Protein AF-A0A7V4SY41-F1 (afdb_monomer)

Structure (mmCIF, N/CA/C/O backbone):
data_AF-A0A7V4SY41-F1
#
_entry.id   AF-A0A7V4SY41-F1
#
loop_
_atom_site.group_PDB
_atom_site.id
_atom_site.type_symbol
_atom_site.label_atom_id
_atom_site.label_alt_id
_atom_site.label_comp_id
_atom_site.label_asym_id
_atom_site.label_entity_id
_atom_site.label_seq_id
_atom_site.pdbx_PDB_ins_code
_atom_site.Cartn_x
_atom_site.Cartn_y
_atom_site.Cartn_z
_atom_site.occupancy
_atom_site.B_iso_or_equiv
_atom_site.auth_seq_id
_atom_site.auth_comp_id
_atom_site.auth_asym_id
_atom_site.auth_atom_id
_atom_site.pdbx_PDB_model_num
ATOM 1 N N . MET A 1 1 ? 18.665 -9.873 -9.999 1.00 61.69 1 MET A N 1
ATOM 2 C CA . MET A 1 1 ? 19.141 -8.724 -9.186 1.00 61.69 1 MET A CA 1
ATOM 3 C C . MET A 1 1 ? 18.484 -7.399 -9.576 1.00 61.69 1 MET A C 1
ATOM 5 O O . MET A 1 1 ? 18.023 -6.702 -8.684 1.00 61.69 1 MET A O 1
ATOM 9 N N . GLN A 1 2 ? 18.363 -7.064 -10.868 1.00 73.00 2 GLN A N 1
ATOM 10 C CA . GLN A 1 2 ? 17.771 -5.789 -11.320 1.00 73.00 2 GLN A CA 1
ATOM 11 C C . GLN A 1 2 ? 16.337 -5.537 -10.806 1.00 73.00 2 GLN A C 1
ATOM 13 O O . GLN A 1 2 ? 16.060 -4.448 -10.314 1.00 73.00 2 GLN A O 1
ATOM 18 N N . ALA A 1 3 ? 15.455 -6.546 -10.814 1.00 72.88 3 ALA A N 1
ATOM 19 C CA . ALA A 1 3 ? 14.085 -6.416 -10.293 1.00 72.88 3 ALA A CA 1
ATOM 20 C C . ALA A 1 3 ? 14.030 -6.037 -8.799 1.00 72.88 3 ALA A C 1
ATOM 22 O O . ALA A 1 3 ? 13.229 -5.195 -8.404 1.00 72.88 3 ALA A O 1
ATOM 23 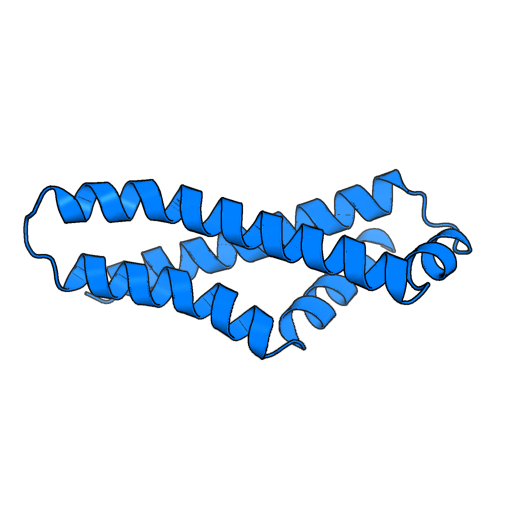N N . LEU A 1 4 ? 14.918 -6.597 -7.969 1.00 79.25 4 LEU A N 1
ATOM 24 C CA . LEU A 1 4 ? 15.022 -6.263 -6.542 1.00 79.25 4 LEU A CA 1
ATOM 25 C C . LEU A 1 4 ? 15.465 -4.812 -6.333 1.00 79.25 4 LEU A C 1
ATOM 27 O O . LEU A 1 4 ? 14.867 -4.092 -5.539 1.00 79.25 4 LEU A O 1
ATOM 31 N N . VAL A 1 5 ? 16.473 -4.366 -7.088 1.00 84.12 5 VAL A N 1
ATOM 32 C CA . VAL A 1 5 ? 16.964 -2.981 -7.037 1.00 84.12 5 VAL A CA 1
ATOM 33 C C . VAL A 1 5 ? 15.871 -1.999 -7.464 1.00 84.12 5 VAL A C 1
ATOM 35 O O . VAL A 1 5 ? 15.665 -0.993 -6.791 1.00 84.12 5 VAL A O 1
ATOM 38 N N . LEU A 1 6 ? 15.119 -2.318 -8.521 1.00 82.88 6 LEU A N 1
ATOM 39 C CA . LEU A 1 6 ? 13.970 -1.523 -8.968 1.00 82.88 6 LEU A CA 1
ATOM 40 C C . LEU A 1 6 ? 12.862 -1.472 -7.916 1.00 82.88 6 LEU A C 1
ATOM 42 O O . LEU A 1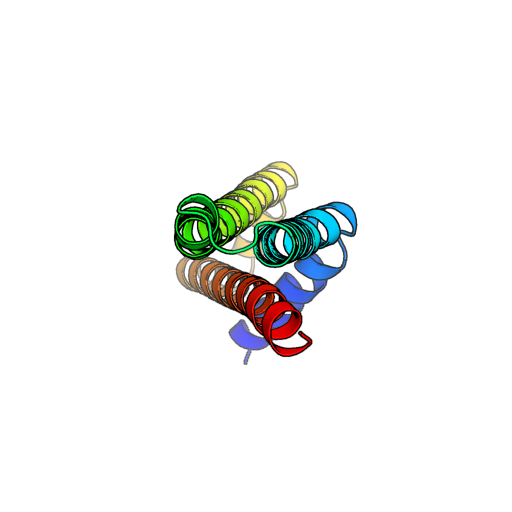 6 ? 12.314 -0.406 -7.660 1.00 82.88 6 LEU A O 1
ATOM 46 N N . THR A 1 7 ? 12.573 -2.599 -7.264 1.00 81.62 7 THR A N 1
ATOM 47 C CA . THR A 1 7 ? 11.571 -2.672 -6.189 1.00 81.62 7 THR A CA 1
ATOM 48 C C . THR A 1 7 ? 11.972 -1.799 -5.004 1.00 81.62 7 THR A C 1
ATOM 50 O O . THR A 1 7 ? 11.164 -1.015 -4.511 1.00 81.62 7 THR A O 1
ATOM 53 N N . LEU A 1 8 ? 13.235 -1.871 -4.577 1.00 85.44 8 LEU A N 1
ATOM 54 C CA . LEU A 1 8 ? 13.769 -1.024 -3.508 1.00 85.44 8 LEU A CA 1
ATOM 55 C C . LEU A 1 8 ? 13.761 0.457 -3.892 1.00 85.44 8 LEU A C 1
ATOM 57 O O . LEU A 1 8 ? 13.439 1.311 -3.066 1.00 85.44 8 LEU A O 1
ATOM 61 N N . TRP A 1 9 ? 14.098 0.770 -5.141 1.00 86.44 9 TRP A N 1
ATOM 62 C CA . TRP A 1 9 ? 14.083 2.135 -5.650 1.00 86.44 9 TRP A CA 1
ATOM 63 C C . TRP A 1 9 ? 12.660 2.714 -5.685 1.00 86.44 9 TRP A C 1
ATOM 65 O O . TRP A 1 9 ? 12.435 3.807 -5.158 1.00 86.44 9 TRP A O 1
ATOM 75 N N . GLU A 1 10 ? 11.684 1.959 -6.198 1.00 81.62 10 GLU A N 1
ATOM 76 C CA . GLU A 1 10 ? 10.264 2.333 -6.201 1.00 81.62 10 GLU A CA 1
ATOM 77 C C . GLU A 1 10 ? 9.705 2.486 -4.782 1.00 81.62 10 GLU A C 1
ATOM 79 O O . GLU A 1 10 ? 8.995 3.453 -4.491 1.00 81.62 10 GLU A O 1
ATOM 84 N N . LEU A 1 11 ? 10.079 1.595 -3.859 1.00 82.31 11 LEU A N 1
ATOM 85 C CA . LEU A 1 11 ? 9.691 1.688 -2.451 1.00 82.31 11 LEU A CA 1
ATOM 86 C C . LEU A 1 11 ? 10.300 2.929 -1.782 1.00 82.31 11 LEU A C 1
ATOM 88 O O . LEU A 1 11 ? 9.612 3.671 -1.084 1.00 82.31 11 LEU A O 1
ATOM 92 N N . LYS A 1 12 ? 11.573 3.240 -2.044 1.00 87.31 12 LYS A N 1
ATOM 93 C CA . LYS A 1 12 ? 12.209 4.469 -1.544 1.00 87.31 12 LYS A CA 1
ATOM 94 C C . LYS A 1 12 ? 11.518 5.716 -2.101 1.00 87.31 12 LYS A C 1
ATOM 96 O O . LYS A 1 12 ? 11.299 6.686 -1.374 1.00 87.31 12 LYS A O 1
ATOM 101 N N . ARG A 1 13 ? 11.113 5.684 -3.373 1.00 82.75 13 ARG A N 1
ATOM 102 C CA . ARG A 1 13 ? 10.308 6.733 -4.014 1.00 82.75 13 ARG A CA 1
ATOM 103 C C . ARG A 1 13 ? 8.885 6.794 -3.438 1.00 82.75 13 ARG A C 1
ATOM 105 O O . ARG A 1 13 ? 8.302 7.876 -3.374 1.00 82.75 13 ARG A O 1
ATOM 112 N N . ALA A 1 14 ? 8.327 5.667 -2.983 1.00 76.75 14 ALA A N 1
ATOM 113 C CA . ALA A 1 14 ? 7.108 5.575 -2.164 1.00 76.75 14 ALA A CA 1
ATOM 114 C C . ALA A 1 14 ? 7.223 6.382 -0.886 1.00 76.75 14 ALA A C 1
ATOM 116 O O . ALA A 1 14 ? 6.449 7.312 -0.661 1.00 76.75 14 ALA A O 1
ATOM 117 N N . ILE A 1 15 ? 8.266 6.086 -0.127 1.00 80.81 15 ILE A N 1
ATOM 118 C CA . ILE A 1 15 ? 8.479 6.634 1.205 1.00 80.81 15 ILE A CA 1
ATOM 119 C C . ILE A 1 15 ? 8.859 8.121 1.161 1.00 80.81 15 ILE A C 1
ATOM 121 O O . ILE A 1 15 ? 8.471 8.890 2.037 1.00 80.81 15 ILE A O 1
ATOM 125 N N . ARG A 1 16 ? 9.577 8.568 0.121 1.00 85.25 16 ARG A N 1
ATOM 126 C CA . ARG A 1 16 ? 10.017 9.969 -0.004 1.00 85.25 16 ARG A CA 1
ATOM 127 C C . ARG A 1 16 ? 8.855 10.956 -0.164 1.00 85.25 16 ARG A C 1
ATOM 129 O O . ARG A 1 16 ? 8.998 12.126 0.195 1.00 85.25 16 ARG A O 1
ATOM 136 N N . ASN A 1 17 ? 7.706 10.514 -0.679 1.00 82.56 17 ASN A N 1
ATOM 137 C CA . ASN A 1 17 ? 6.525 11.363 -0.783 1.00 82.56 17 ASN A CA 1
ATOM 138 C C . ASN A 1 17 ? 5.792 11.422 0.566 1.00 82.56 17 ASN A C 1
ATOM 140 O O . ASN A 1 17 ? 4.901 10.620 0.840 1.00 82.56 17 ASN A O 1
ATOM 144 N N . ARG A 1 18 ? 6.154 12.412 1.393 1.00 80.00 18 ARG A N 1
ATOM 145 C CA . ARG A 1 18 ? 5.611 12.597 2.752 1.00 80.00 18 ARG A CA 1
ATOM 146 C C . ARG A 1 18 ? 4.083 12.629 2.803 1.00 80.00 18 ARG A C 1
ATOM 148 O O . ARG A 1 18 ? 3.511 12.065 3.725 1.00 80.00 18 ARG A O 1
ATOM 155 N N . ARG A 1 19 ? 3.420 13.255 1.821 1.00 81.62 19 ARG A N 1
ATOM 156 C CA . ARG A 1 19 ? 1.947 13.330 1.775 1.00 81.62 19 ARG A CA 1
ATOM 157 C C . ARG A 1 19 ? 1.334 11.951 1.569 1.00 81.62 19 ARG A C 1
ATOM 159 O O . ARG A 1 19 ? 0.407 11.569 2.268 1.00 81.62 19 ARG A O 1
ATOM 166 N N . MET A 1 20 ? 1.895 11.199 0.630 1.00 79.56 20 MET A N 1
ATOM 167 C CA . MET A 1 20 ? 1.435 9.854 0.319 1.00 79.56 20 MET A CA 1
ATOM 168 C C . MET A 1 20 ? 1.677 8.900 1.491 1.00 79.56 20 MET A C 1
ATOM 170 O O . MET A 1 20 ? 0.784 8.147 1.853 1.00 79.56 20 MET A O 1
ATOM 174 N N . LEU A 1 21 ? 2.851 8.991 2.123 1.00 82.44 21 LEU A N 1
ATOM 175 C CA . LEU A 1 21 ? 3.185 8.222 3.317 1.00 82.44 21 LEU A CA 1
ATOM 176 C C . LEU A 1 21 ? 2.243 8.554 4.486 1.00 82.44 21 LEU A C 1
ATOM 178 O O . LEU A 1 21 ? 1.742 7.647 5.136 1.00 82.44 21 LEU A O 1
ATOM 182 N N . ALA A 1 22 ? 1.958 9.836 4.727 1.00 84.81 22 ALA A N 1
ATOM 183 C CA . ALA A 1 22 ? 1.050 10.255 5.792 1.00 84.81 22 ALA A CA 1
ATOM 184 C C . ALA A 1 22 ? -0.366 9.694 5.600 1.00 84.81 22 ALA A C 1
ATOM 186 O O . ALA A 1 22 ? -0.968 9.235 6.563 1.00 84.81 22 ALA A O 1
ATOM 187 N N . ILE A 1 23 ? -0.878 9.673 4.366 1.00 84.25 23 ILE A N 1
ATOM 188 C CA . ILE A 1 23 ? -2.184 9.072 4.058 1.00 84.25 23 ILE A CA 1
ATOM 189 C C . ILE A 1 23 ? -2.133 7.550 4.254 1.00 84.25 23 ILE A C 1
ATOM 191 O O . ILE A 1 23 ? -3.004 6.989 4.912 1.00 84.25 23 ILE A O 1
ATOM 195 N N . LEU A 1 24 ? -1.087 6.894 3.741 1.00 84.56 24 LEU A N 1
ATOM 196 C CA . LEU A 1 24 ? -0.895 5.449 3.873 1.00 84.56 24 LEU A CA 1
ATOM 197 C C . LEU A 1 24 ? -0.834 4.978 5.320 1.00 84.56 24 LEU A C 1
ATOM 199 O O . LEU A 1 24 ? -1.445 3.975 5.650 1.00 84.56 24 LEU A O 1
ATOM 203 N N . LEU A 1 25 ? -0.097 5.675 6.177 1.00 85.00 25 LEU A N 1
ATOM 204 C CA . LEU A 1 25 ? 0.088 5.262 7.568 1.00 85.00 25 LEU A CA 1
ATOM 205 C C . LEU A 1 25 ? -1.009 5.821 8.483 1.00 85.00 25 LEU A C 1
ATOM 207 O O . LEU A 1 25 ? -1.379 5.186 9.466 1.00 85.00 25 LEU A O 1
ATOM 211 N N . GLY A 1 26 ? -1.546 6.999 8.160 1.00 85.94 26 GLY A N 1
ATOM 212 C CA . GLY A 1 26 ? -2.541 7.689 8.976 1.00 85.94 26 GLY A CA 1
ATOM 213 C C . GLY A 1 26 ? -3.909 7.017 8.946 1.00 85.94 26 GLY A C 1
ATOM 214 O O . GLY A 1 26 ? -4.539 6.893 9.990 1.00 85.94 26 GLY A O 1
ATOM 215 N N . VAL A 1 27 ? -4.358 6.533 7.785 1.00 87.38 27 VAL A N 1
ATOM 216 C CA . VAL A 1 27 ? -5.663 5.859 7.651 1.00 87.38 27 VAL A CA 1
ATOM 217 C C . VAL A 1 27 ? -5.785 4.605 8.534 1.00 87.38 27 VAL A C 1
ATOM 219 O O . VAL A 1 27 ? -6.718 4.565 9.341 1.00 87.38 27 VAL A O 1
ATOM 222 N N . PRO A 1 28 ? -4.872 3.611 8.477 1.00 86.94 28 PRO A N 1
ATOM 223 C CA . PRO A 1 28 ? -4.960 2.436 9.349 1.00 86.94 28 PRO A CA 1
ATOM 224 C C . PRO A 1 28 ? -4.783 2.797 10.828 1.00 86.94 28 PRO A C 1
ATOM 226 O O . PRO A 1 28 ? -5.395 2.167 11.687 1.00 86.94 28 PRO A O 1
ATOM 229 N N . PHE A 1 29 ? -3.998 3.832 11.141 1.00 87.31 29 PHE A N 1
ATOM 230 C CA . PHE A 1 29 ? -3.830 4.311 12.512 1.00 87.31 29 PHE A CA 1
ATOM 231 C C . PHE A 1 29 ? -5.128 4.907 13.080 1.00 87.31 29 PHE A C 1
ATOM 233 O O . PHE A 1 29 ? -5.556 4.539 14.172 1.00 87.31 29 PHE A O 1
ATOM 240 N N . VAL A 1 30 ? -5.804 5.776 12.323 1.00 88.06 30 VAL A N 1
ATOM 241 C CA . VAL A 1 30 ? -7.104 6.347 12.715 1.00 88.06 30 VAL A CA 1
ATOM 242 C C . VAL A 1 30 ? -8.163 5.252 12.837 1.00 88.06 30 VAL A C 1
ATOM 244 O O . VAL A 1 30 ? -8.926 5.249 13.802 1.00 88.06 30 VAL A O 1
ATOM 247 N N . ALA A 1 31 ? -8.186 4.287 11.914 1.00 87.00 31 ALA A N 1
ATOM 248 C CA . ALA A 1 31 ? -9.097 3.146 11.991 1.00 87.00 31 ALA A CA 1
ATOM 249 C C . ALA A 1 31 ? -8.873 2.315 13.267 1.00 87.00 31 ALA A C 1
ATOM 251 O O . ALA A 1 31 ? -9.840 1.921 13.922 1.00 87.00 31 ALA A O 1
ATOM 252 N N . ALA A 1 32 ? -7.617 2.086 13.657 1.00 85.69 32 ALA A N 1
ATOM 253 C CA . ALA A 1 32 ? -7.292 1.387 14.897 1.00 85.69 32 ALA A CA 1
ATOM 254 C C . ALA A 1 32 ? -7.721 2.175 16.143 1.00 85.69 32 ALA A C 1
ATOM 256 O O . ALA A 1 32 ? -8.298 1.598 17.063 1.00 85.69 32 ALA A O 1
ATOM 257 N N . LEU A 1 33 ? -7.520 3.497 16.163 1.00 86.88 33 LEU A N 1
ATOM 258 C CA . LEU A 1 33 ? -8.001 4.349 17.255 1.00 86.88 33 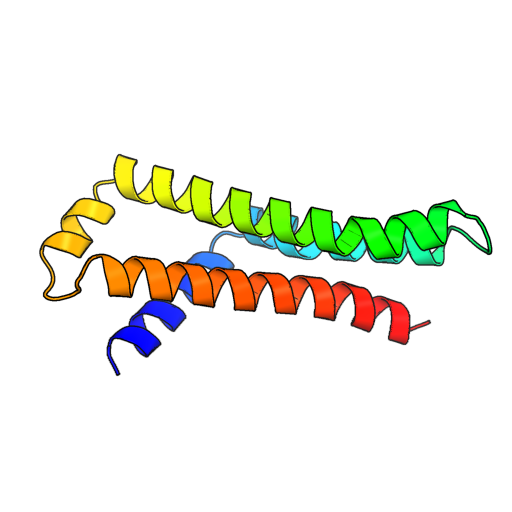LEU A CA 1
ATOM 259 C C . LEU A 1 33 ? -9.527 4.300 17.385 1.00 86.88 33 LEU A C 1
ATOM 261 O O . LEU A 1 33 ? -10.041 4.108 18.487 1.00 86.88 33 LEU A O 1
ATOM 265 N N . LEU A 1 34 ? -10.258 4.400 16.271 1.00 86.06 34 LEU A N 1
ATOM 266 C CA . LEU A 1 34 ? -11.718 4.266 16.267 1.00 86.06 34 LEU A CA 1
ATOM 267 C C . LEU A 1 34 ? -12.154 2.896 16.799 1.00 86.06 34 LEU A C 1
ATOM 269 O O . LEU A 1 34 ? -13.070 2.814 17.615 1.00 86.06 34 LEU A O 1
ATOM 273 N N . TYR A 1 35 ? -11.458 1.829 16.403 1.00 85.38 35 TYR A N 1
ATOM 274 C CA . TYR A 1 35 ? -11.706 0.481 16.912 1.00 85.38 35 TYR A CA 1
ATOM 275 C C . TYR A 1 35 ? -11.471 0.359 18.428 1.00 85.38 35 TYR A C 1
ATOM 277 O O . TYR A 1 35 ? -12.169 -0.402 19.100 1.00 85.38 35 TYR A O 1
ATOM 285 N N . ILE A 1 36 ? -10.496 1.087 18.980 1.00 84.88 36 ILE A N 1
ATOM 286 C CA . ILE A 1 36 ? -10.203 1.103 20.420 1.00 84.88 36 ILE A CA 1
ATOM 287 C C . ILE A 1 36 ? -11.286 1.871 21.193 1.00 84.88 36 ILE A C 1
ATOM 289 O O . ILE A 1 36 ? -11.736 1.392 22.237 1.00 84.88 36 ILE A O 1
ATOM 293 N N . VAL A 1 37 ? -11.712 3.031 20.690 1.00 84.75 37 VAL A N 1
ATOM 294 C CA . VAL A 1 37 ? -12.688 3.911 21.360 1.00 84.75 37 VAL A CA 1
ATOM 295 C C . VAL A 1 37 ? -14.096 3.313 21.355 1.00 84.75 37 VAL A C 1
ATOM 297 O O . VAL A 1 37 ? -14.822 3.427 22.342 1.00 84.75 37 VAL A O 1
ATOM 300 N N . LEU A 1 38 ? -14.485 2.638 20.272 1.00 83.56 38 LEU A N 1
ATOM 301 C CA . LEU A 1 38 ? -15.805 2.023 20.130 1.00 83.56 38 LEU A CA 1
ATOM 302 C C . LEU A 1 38 ? -15.885 0.712 20.932 1.00 83.56 38 LEU A C 1
ATOM 304 O O . LEU A 1 38 ? -15.740 -0.389 20.397 1.00 83.56 38 LEU A O 1
ATOM 308 N N . ALA A 1 39 ? -16.113 0.824 22.242 1.00 63.56 39 ALA A N 1
ATOM 309 C CA . ALA A 1 39 ? -16.325 -0.325 23.117 1.00 63.56 39 ALA A CA 1
ATOM 310 C C . ALA A 1 39 ? -17.597 -1.102 22.714 1.00 63.56 39 ALA A C 1
ATOM 312 O O . ALA A 1 39 ? -18.668 -0.519 22.580 1.00 63.56 39 ALA A O 1
ATOM 313 N N . ALA A 1 40 ? -17.448 -2.419 22.512 1.00 66.38 40 ALA A N 1
ATOM 314 C CA . ALA A 1 40 ? -18.521 -3.413 22.350 1.00 66.38 40 ALA A CA 1
ATOM 315 C C . ALA A 1 40 ? -19.728 -2.986 21.481 1.00 66.38 40 ALA A C 1
ATOM 317 O O . ALA A 1 40 ? -20.874 -3.137 21.888 1.00 66.38 40 ALA A O 1
ATOM 318 N N . SER A 1 41 ? -19.469 -2.486 20.271 1.00 76.19 41 SER A N 1
ATOM 319 C CA . SER A 1 41 ? -20.509 -2.178 19.279 1.00 76.19 41 SER A CA 1
ATOM 320 C C . SER A 1 41 ? -20.322 -2.995 18.001 1.00 76.19 41 SER A C 1
ATOM 322 O O . SER A 1 41 ? -19.198 -3.366 17.648 1.00 76.19 41 SER A O 1
ATOM 324 N N . ASP A 1 42 ? -21.405 -3.229 17.259 1.00 81.12 42 ASP A N 1
ATOM 325 C CA . ASP A 1 42 ? -21.347 -3.858 15.929 1.00 81.12 42 ASP A CA 1
ATOM 326 C C . ASP A 1 42 ? -20.455 -3.069 14.954 1.00 81.12 42 ASP A C 1
ATOM 328 O O . ASP A 1 42 ? -19.781 -3.645 14.094 1.00 81.12 42 ASP A O 1
ATOM 332 N N . ALA A 1 43 ? -20.339 -1.753 15.169 1.00 79.56 43 ALA A N 1
ATOM 333 C CA . ALA A 1 43 ? -19.434 -0.873 14.437 1.00 79.56 43 ALA A CA 1
ATOM 334 C C . ALA A 1 43 ? -17.958 -1.291 14.564 1.00 79.56 43 ALA A C 1
ATOM 336 O O . ALA A 1 43 ? -17.198 -1.172 13.605 1.00 79.56 43 ALA A O 1
ATOM 337 N N . ARG A 1 44 ? -17.541 -1.857 15.704 1.00 81.75 44 ARG A N 1
ATOM 338 C CA . ARG A 1 44 ? -16.165 -2.332 15.916 1.00 81.75 44 ARG A CA 1
ATOM 339 C C . ARG A 1 44 ? -15.804 -3.474 14.961 1.00 81.75 44 ARG A C 1
ATOM 341 O O . ARG A 1 44 ? -14.727 -3.469 14.365 1.00 81.75 44 ARG A O 1
ATOM 348 N N . ARG A 1 45 ? -16.713 -4.438 14.773 1.00 80.88 45 ARG A N 1
ATOM 349 C CA . ARG A 1 45 ? -16.524 -5.552 13.823 1.00 80.88 45 ARG A CA 1
ATOM 350 C C . ARG A 1 45 ? -16.524 -5.052 12.380 1.00 80.88 45 ARG A C 1
ATOM 352 O O . ARG A 1 45 ? -15.677 -5.473 11.593 1.00 80.88 45 ARG A O 1
ATOM 359 N N . ALA A 1 46 ? -17.417 -4.114 12.058 1.00 83.94 46 ALA A N 1
ATOM 360 C CA . ALA A 1 46 ? -17.467 -3.486 10.742 1.00 83.94 46 ALA A CA 1
ATOM 361 C C . ALA A 1 46 ? -16.159 -2.752 10.403 1.00 83.94 46 ALA A C 1
ATOM 363 O O . ALA A 1 46 ? -15.663 -2.886 9.287 1.00 83.94 46 ALA A O 1
ATOM 364 N N . ILE A 1 47 ? -15.548 -2.043 11.359 1.00 83.62 47 ILE A N 1
ATOM 365 C CA . ILE A 1 47 ? -14.255 -1.366 11.168 1.00 83.62 47 ILE A CA 1
ATOM 366 C C . ILE A 1 47 ? -13.136 -2.374 10.906 1.00 83.62 47 ILE A C 1
ATOM 368 O O . ILE A 1 47 ? -12.376 -2.192 9.963 1.00 83.62 47 ILE A O 1
ATOM 372 N N . ALA A 1 48 ? -13.048 -3.463 11.675 1.00 79.94 48 ALA A N 1
ATOM 373 C CA . ALA A 1 48 ? -12.007 -4.470 11.451 1.00 79.94 48 ALA A CA 1
ATOM 374 C C . A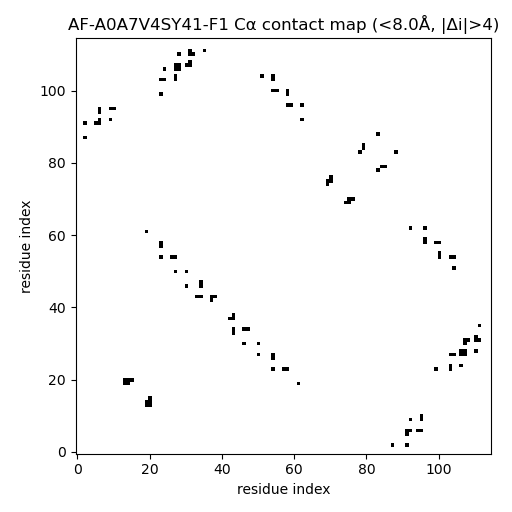LA A 1 48 ? -12.084 -5.103 10.050 1.00 79.94 48 ALA A C 1
ATOM 376 O O . ALA A 1 48 ? -11.057 -5.272 9.397 1.00 79.94 48 ALA A O 1
ATOM 377 N N . LEU A 1 49 ? -13.294 -5.414 9.572 1.00 82.62 49 LEU A N 1
ATOM 378 C CA . LEU A 1 49 ? -13.502 -6.001 8.244 1.00 82.62 49 LEU A CA 1
ATOM 379 C C . LEU A 1 49 ? -13.295 -4.978 7.119 1.00 82.62 49 LEU A C 1
ATOM 381 O O . LEU A 1 49 ? -12.613 -5.263 6.134 1.00 82.62 49 LEU A O 1
ATOM 385 N N . SER A 1 50 ? -13.848 -3.772 7.268 1.00 85.19 50 SER A N 1
ATOM 386 C CA . SER A 1 50 ? -13.732 -2.717 6.255 1.00 85.19 50 SER A CA 1
ATOM 387 C C . SER A 1 50 ? -12.322 -2.139 6.159 1.00 85.19 50 SER A C 1
ATOM 389 O O . SER A 1 50 ? -11.925 -1.722 5.073 1.00 85.19 50 SER A O 1
ATOM 391 N N . ASN A 1 51 ? -11.526 -2.171 7.233 1.00 84.56 51 ASN A N 1
ATOM 392 C CA . ASN A 1 51 ? -10.164 -1.641 7.223 1.00 84.56 51 ASN A CA 1
ATOM 393 C C . ASN A 1 51 ? -9.273 -2.339 6.184 1.00 84.56 51 ASN A C 1
ATOM 395 O O . ASN A 1 51 ? -8.496 -1.671 5.506 1.00 84.56 51 ASN A O 1
ATOM 399 N N . PHE A 1 52 ? -9.423 -3.653 5.978 1.00 85.31 52 PHE A N 1
ATOM 400 C CA . PHE A 1 52 ? -8.692 -4.367 4.926 1.00 85.31 52 PHE A CA 1
ATOM 401 C C . PHE A 1 52 ? -9.058 -3.876 3.522 1.00 85.31 52 PHE A C 1
ATOM 403 O O . PHE A 1 52 ? -8.168 -3.629 2.707 1.00 85.31 52 PHE A O 1
ATOM 410 N N . LEU A 1 53 ? -10.354 -3.691 3.252 1.00 87.19 53 LEU A N 1
ATOM 411 C CA . LEU A 1 53 ? -10.841 -3.147 1.982 1.00 87.19 53 LEU A CA 1
ATOM 412 C C . LEU A 1 53 ? -10.345 -1.716 1.769 1.00 87.19 53 LEU A C 1
ATOM 414 O O . LEU A 1 53 ? -9.849 -1.395 0.693 1.00 87.19 53 LEU A O 1
ATOM 418 N N . ILE A 1 54 ? -10.411 -0.877 2.804 1.00 86.75 54 ILE A N 1
ATOM 419 C CA . ILE A 1 54 ? -9.929 0.506 2.759 1.00 86.75 54 ILE A CA 1
ATOM 420 C C . ILE A 1 54 ? -8.427 0.532 2.461 1.00 86.75 54 ILE A C 1
ATOM 422 O O . ILE A 1 54 ? -8.012 1.225 1.536 1.00 86.75 54 ILE A O 1
ATOM 426 N N . CYS A 1 55 ? -7.616 -0.265 3.163 1.00 87.19 55 CYS A N 1
ATOM 427 C CA . CYS A 1 55 ? -6.172 -0.351 2.926 1.00 87.19 55 CYS A CA 1
ATOM 428 C C . CYS A 1 55 ? -5.849 -0.852 1.507 1.00 87.19 55 CYS A C 1
ATOM 430 O O . CYS A 1 55 ? -4.940 -0.336 0.850 1.00 87.19 55 CYS A O 1
ATOM 432 N N . ALA A 1 56 ? -6.601 -1.831 0.993 1.00 86.62 56 ALA A N 1
ATOM 433 C CA . ALA A 1 56 ? -6.430 -2.340 -0.368 1.00 86.62 56 ALA A CA 1
ATOM 434 C C . ALA A 1 56 ? -6.761 -1.271 -1.424 1.00 86.62 56 ALA A C 1
ATOM 436 O O . ALA A 1 56 ? -5.953 -1.016 -2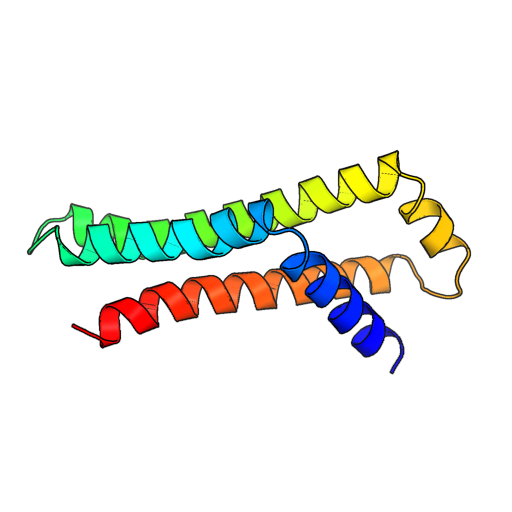.320 1.00 86.62 56 ALA A O 1
ATOM 437 N N . VAL A 1 57 ? -7.903 -0.588 -1.285 1.00 89.12 57 VAL A N 1
ATOM 438 C CA . VAL A 1 57 ? -8.328 0.499 -2.185 1.00 89.12 57 VAL A CA 1
ATOM 439 C C . VAL A 1 57 ? -7.340 1.660 -2.140 1.00 89.12 57 VAL A C 1
ATOM 441 O O . VAL A 1 57 ? -6.959 2.192 -3.184 1.00 89.12 57 VAL A O 1
ATOM 444 N N . LEU A 1 58 ? -6.868 2.030 -0.951 1.00 87.19 58 LEU A N 1
ATOM 445 C CA . LEU A 1 58 ? -5.892 3.098 -0.766 1.00 87.19 58 LEU A CA 1
ATOM 446 C C . LEU A 1 58 ? -4.576 2.774 -1.485 1.00 87.19 58 LEU A C 1
ATOM 448 O O . LEU A 1 58 ? -4.056 3.588 -2.250 1.00 87.19 58 LEU A O 1
ATOM 452 N N . THR A 1 59 ? -4.077 1.552 -1.305 1.00 87.38 59 THR A N 1
ATOM 453 C CA . THR A 1 59 ? -2.854 1.060 -1.954 1.00 87.38 59 THR A CA 1
ATOM 454 C C . THR A 1 59 ? -2.999 1.015 -3.477 1.00 87.38 59 THR A C 1
ATOM 456 O O . THR A 1 59 ? -2.093 1.442 -4.200 1.00 87.38 59 THR A O 1
ATOM 459 N N . ALA A 1 60 ? -4.149 0.559 -3.980 1.00 85.31 60 ALA A N 1
ATOM 460 C CA . ALA A 1 60 ? -4.445 0.529 -5.409 1.00 85.31 60 ALA A CA 1
ATOM 461 C C . ALA A 1 60 ? -4.499 1.946 -6.002 1.00 85.31 60 ALA A C 1
ATOM 463 O O . ALA A 1 60 ? -3.846 2.221 -7.008 1.00 85.31 60 ALA A O 1
ATOM 464 N N . THR A 1 61 ? -5.190 2.872 -5.333 1.00 86.62 61 THR A N 1
ATOM 465 C CA . THR A 1 61 ? -5.318 4.281 -5.749 1.00 86.62 61 THR A CA 1
ATOM 466 C C . THR A 1 61 ? -3.959 4.976 -5.795 1.00 86.62 61 THR A C 1
ATOM 468 O O . THR A 1 61 ? -3.628 5.703 -6.734 1.00 86.62 61 THR A O 1
ATOM 471 N N . VAL A 1 62 ? -3.119 4.713 -4.799 1.00 83.75 62 VAL A N 1
ATOM 472 C CA . VAL A 1 62 ? -1.747 5.211 -4.739 1.00 83.75 62 VAL A CA 1
ATOM 473 C C . VAL A 1 62 ? -0.892 4.658 -5.881 1.00 83.75 62 VAL A C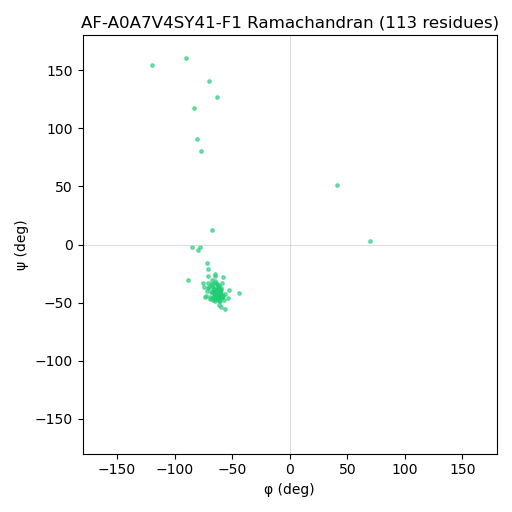 1
ATOM 475 O O . VAL A 1 62 ? -0.168 5.403 -6.541 1.00 83.75 62 VAL A O 1
ATOM 478 N N . THR A 1 63 ? -0.977 3.356 -6.139 1.00 83.38 63 THR A N 1
ATOM 479 C CA . THR A 1 63 ? -0.222 2.716 -7.225 1.00 83.38 63 THR A CA 1
ATOM 480 C C . THR A 1 63 ? -0.665 3.255 -8.587 1.00 83.38 63 THR A C 1
ATOM 482 O O . THR A 1 63 ? 0.167 3.558 -9.443 1.00 83.38 63 THR A O 1
ATOM 485 N N . TYR A 1 64 ? -1.970 3.453 -8.767 1.00 84.12 64 TYR A N 1
ATOM 486 C CA . TYR A 1 64 ? -2.550 3.985 -9.994 1.00 84.12 64 TYR A CA 1
ATOM 487 C C . TYR A 1 64 ? -2.210 5.465 -10.225 1.00 84.12 64 TYR A C 1
ATOM 489 O O . TYR A 1 64 ? -1.779 5.849 -11.310 1.00 84.12 64 TYR A O 1
ATOM 497 N N . SER A 1 65 ? -2.319 6.311 -9.200 1.00 83.38 65 SER A N 1
ATOM 498 C CA . SER A 1 65 ? -1.940 7.729 -9.309 1.00 83.38 65 SER A CA 1
ATOM 499 C C . SER A 1 65 ? -0.457 7.907 -9.653 1.00 83.38 65 SER A C 1
ATOM 501 O O . SER A 1 65 ? -0.099 8.775 -10.452 1.00 83.38 65 SER A O 1
ATOM 503 N N . ARG A 1 66 ? 0.415 7.038 -9.128 1.00 80.31 66 ARG A N 1
ATOM 504 C CA . ARG A 1 66 ? 1.829 6.970 -9.526 1.00 80.31 66 ARG A CA 1
ATOM 505 C C . ARG A 1 66 ? 2.017 6.566 -10.971 1.00 80.31 66 ARG A C 1
ATOM 507 O O . ARG A 1 66 ? 2.789 7.211 -11.667 1.00 80.31 66 ARG A O 1
ATOM 514 N N . PHE A 1 67 ? 1.296 5.543 -11.421 1.00 80.00 67 PHE A N 1
ATOM 515 C CA . PHE A 1 67 ? 1.319 5.120 -12.815 1.00 80.00 67 PHE A CA 1
ATOM 516 C C . PHE A 1 67 ? 1.001 6.287 -13.759 1.00 80.00 67 PHE A C 1
ATOM 518 O O . PHE A 1 67 ? 1.726 6.518 -14.726 1.00 80.00 67 PHE A O 1
ATOM 525 N N 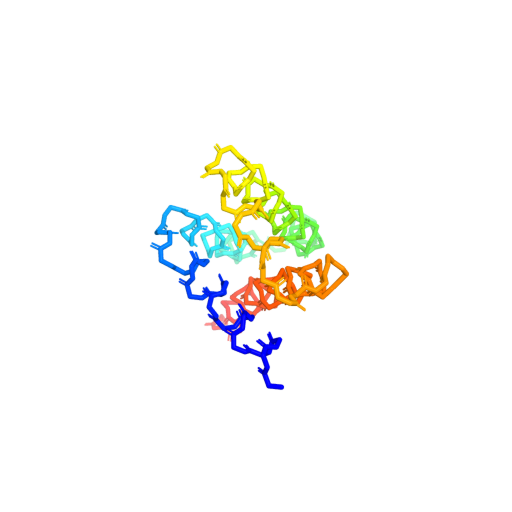. ILE A 1 68 ? -0.042 7.059 -13.442 1.00 83.56 68 ILE A N 1
ATOM 526 C CA . ILE A 1 68 ? -0.415 8.252 -14.209 1.00 83.56 68 ILE A CA 1
ATOM 527 C C . ILE A 1 68 ? 0.695 9.305 -14.153 1.00 83.56 68 ILE A C 1
ATOM 529 O O . ILE A 1 68 ? 1.098 9.828 -15.188 1.00 83.56 68 ILE A O 1
ATOM 533 N N . THR A 1 69 ? 1.227 9.593 -12.964 1.00 82.81 69 THR A N 1
ATOM 534 C CA . THR A 1 69 ? 2.283 10.604 -12.779 1.00 82.81 69 THR A CA 1
ATOM 535 C C . THR A 1 69 ? 3.556 10.241 -13.555 1.00 82.81 69 THR A C 1
ATOM 537 O O . THR A 1 69 ? 4.185 11.101 -14.173 1.00 82.81 69 THR A O 1
ATOM 540 N N . ASP A 1 70 ? 3.922 8.960 -13.575 1.00 81.38 70 ASP A N 1
ATOM 541 C CA . ASP A 1 70 ? 5.065 8.441 -14.330 1.00 81.38 70 ASP A CA 1
ATOM 542 C C . ASP A 1 70 ? 4.857 8.543 -15.844 1.00 81.38 70 ASP A C 1
ATOM 544 O O . ASP A 1 70 ? 5.816 8.791 -16.573 1.00 81.38 70 ASP A O 1
ATOM 548 N N . ARG A 1 71 ? 3.618 8.385 -16.329 1.00 80.19 71 ARG A N 1
ATOM 549 C CA . ARG A 1 71 ? 3.286 8.626 -17.740 1.00 80.19 71 ARG A CA 1
ATOM 550 C C . ARG A 1 71 ? 3.354 10.106 -18.099 1.00 80.19 71 ARG A C 1
ATOM 552 O O . ARG A 1 71 ? 3.975 10.447 -19.094 1.00 80.19 71 ARG A O 1
ATOM 559 N N . ILE A 1 72 ? 2.770 10.982 -17.280 1.00 84.25 72 ILE A N 1
ATOM 560 C CA . ILE A 1 72 ? 2.759 12.434 -17.535 1.00 84.25 72 ILE A CA 1
ATOM 561 C C . ILE A 1 72 ? 4.181 13.010 -17.530 1.00 84.25 72 ILE A C 1
ATOM 563 O O . ILE A 1 72 ? 4.502 13.879 -18.331 1.00 84.25 72 ILE A O 1
ATOM 567 N N . SER A 1 73 ? 5.046 12.520 -16.640 1.00 81.38 73 SER A N 1
ATOM 568 C CA . SER A 1 73 ? 6.438 12.981 -16.534 1.00 81.38 73 SER A CA 1
ATOM 569 C C . SER A 1 73 ? 7.382 12.408 -17.599 1.00 81.38 73 SER A C 1
ATOM 571 O O . SER A 1 73 ? 8.566 12.736 -17.580 1.00 81.38 73 SER A O 1
ATOM 573 N N . GLY A 1 74 ? 6.908 11.525 -18.489 1.00 79.25 74 GLY A N 1
ATOM 574 C CA . GLY A 1 74 ? 7.752 10.816 -19.460 1.00 79.25 74 GLY A CA 1
ATOM 575 C C . GLY A 1 74 ? 8.683 9.767 -18.833 1.00 79.25 74 GLY A C 1
ATOM 576 O O . GLY A 1 74 ? 9.450 9.108 -19.534 1.00 79.25 74 GLY A O 1
ATOM 577 N N . PHE A 1 75 ? 8.608 9.558 -17.514 1.00 79.62 75 PHE A N 1
ATOM 578 C CA . PHE A 1 75 ? 9.410 8.562 -16.804 1.00 79.62 75 PHE A CA 1
ATOM 579 C C . PHE A 1 75 ? 9.081 7.134 -17.262 1.00 79.62 75 PHE A C 1
ATOM 581 O O . PHE A 1 75 ? 9.961 6.280 -17.331 1.00 79.62 75 PHE A O 1
ATOM 588 N N . HIS A 1 76 ? 7.821 6.876 -17.625 1.00 76.56 76 HIS A N 1
ATOM 589 C CA . HIS A 1 76 ? 7.403 5.592 -18.185 1.00 76.56 76 HIS A CA 1
ATOM 590 C C . HIS A 1 76 ? 8.091 5.276 -19.524 1.00 76.56 76 HIS A C 1
ATOM 592 O O . HIS A 1 76 ? 8.504 4.136 -19.733 1.00 76.56 76 HIS A O 1
ATOM 598 N N . ASP A 1 77 ? 8.276 6.277 -20.387 1.00 76.12 77 ASP A N 1
ATOM 599 C CA . ASP A 1 77 ? 8.953 6.112 -21.679 1.00 76.12 77 ASP A CA 1
ATOM 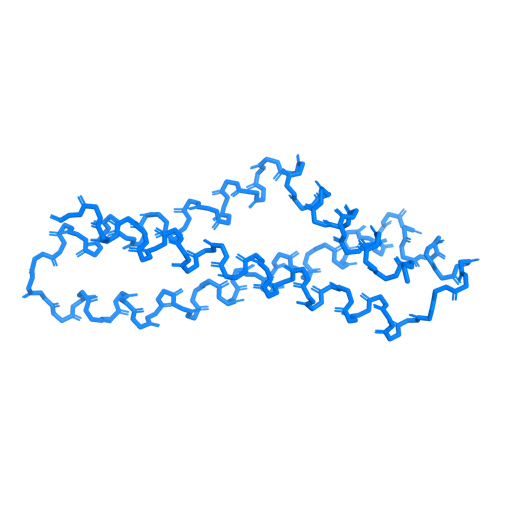600 C C . ASP A 1 77 ? 10.470 5.972 -21.499 1.00 76.12 77 ASP A C 1
ATOM 602 O O . ASP A 1 77 ? 11.102 5.137 -22.145 1.00 76.12 77 ASP A O 1
ATOM 606 N N . GLY A 1 78 ? 11.047 6.699 -20.534 1.00 75.19 78 GLY A N 1
ATOM 607 C CA . GLY A 1 78 ? 12.444 6.529 -20.123 1.00 75.19 78 GLY A CA 1
ATOM 608 C C . GLY A 1 78 ? 12.745 5.167 -19.482 1.00 75.19 78 GLY A C 1
ATOM 609 O O . GLY A 1 78 ? 13.865 4.678 -19.567 1.00 75.19 78 GLY A O 1
ATOM 610 N N . LEU A 1 79 ? 11.757 4.515 -18.864 1.00 73.50 79 LEU A N 1
ATOM 611 C CA . LEU A 1 79 ? 11.897 3.135 -18.388 1.00 73.50 79 LEU A CA 1
ATOM 612 C C . LEU A 1 79 ? 11.832 2.124 -19.538 1.00 73.50 79 LEU A C 1
ATOM 614 O O . LEU A 1 79 ? 12.530 1.116 -19.491 1.00 73.50 79 LEU A O 1
ATOM 618 N N . ARG A 1 80 ? 11.046 2.394 -20.584 1.00 70.06 80 ARG A N 1
ATOM 619 C CA . ARG A 1 80 ? 10.942 1.526 -21.768 1.00 70.06 80 ARG A CA 1
ATOM 620 C C . ARG A 1 80 ? 12.184 1.533 -22.657 1.00 70.06 80 ARG A C 1
ATOM 622 O O . ARG A 1 80 ? 12.384 0.585 -23.406 1.00 70.06 80 ARG A O 1
ATOM 629 N N . SER A 1 81 ? 13.024 2.563 -22.567 1.00 72.19 81 SER A N 1
ATOM 630 C CA . SER A 1 81 ? 14.322 2.599 -23.255 1.00 72.19 81 SER A CA 1
ATOM 631 C C . SER A 1 81 ? 15.420 1.802 -22.534 1.00 72.19 81 SER A C 1
ATOM 633 O O . SER A 1 81 ? 16.520 1.649 -23.063 1.00 72.19 81 SER A O 1
ATOM 635 N N . THR A 1 82 ? 15.134 1.259 -21.347 1.00 68.62 82 THR A N 1
ATOM 636 C CA . THR A 1 82 ? 16.015 0.315 -20.643 1.00 68.62 82 THR A CA 1
ATOM 637 C C . THR A 1 82 ? 15.679 -1.132 -21.035 1.00 68.62 82 THR A C 1
ATOM 639 O O . THR A 1 82 ? 14.560 -1.396 -21.468 1.00 68.62 82 THR A O 1
ATOM 642 N N . PRO A 1 83 ? 16.578 -2.119 -20.836 1.00 69.56 83 PRO A N 1
ATOM 643 C CA . PRO A 1 83 ? 16.292 -3.533 -21.128 1.00 69.56 83 PRO A CA 1
ATOM 644 C C . PRO A 1 83 ? 15.225 -4.173 -20.208 1.00 69.56 83 PRO A C 1
ATOM 646 O O . PRO A 1 83 ? 15.084 -5.395 -20.169 1.00 69.56 83 PRO A O 1
ATOM 649 N N . ILE A 1 84 ? 14.486 -3.378 -19.429 1.00 73.19 84 ILE A N 1
ATOM 650 C CA . ILE A 1 84 ? 13.437 -3.845 -18.525 1.00 73.19 84 ILE A CA 1
ATOM 651 C C . ILE A 1 84 ? 12.147 -4.040 -19.325 1.00 73.19 84 ILE A C 1
ATOM 653 O O . ILE A 1 84 ? 11.561 -3.095 -19.840 1.00 73.19 84 ILE A O 1
ATOM 657 N N . THR A 1 85 ? 11.657 -5.275 -19.374 1.00 75.00 85 THR A N 1
ATOM 658 C CA . THR A 1 85 ? 10.379 -5.598 -20.021 1.00 75.00 85 THR A CA 1
ATOM 659 C C . THR A 1 85 ? 9.184 -5.054 -19.219 1.00 75.00 85 THR A C 1
ATOM 661 O O . THR A 1 85 ? 9.152 -5.197 -17.993 1.00 75.00 85 THR A O 1
ATOM 664 N N . ASP A 1 86 ? 8.152 -4.537 -19.896 1.00 73.75 86 ASP A N 1
ATOM 665 C CA . ASP A 1 86 ? 6.872 -4.086 -19.307 1.00 73.75 86 ASP A CA 1
ATOM 666 C C . ASP A 1 86 ? 6.244 -5.029 -18.239 1.00 73.75 86 ASP A C 1
ATOM 668 O O . ASP A 1 86 ? 5.782 -4.531 -17.201 1.00 73.75 86 ASP A O 1
ATOM 672 N N . PRO A 1 87 ? 6.227 -6.374 -18.402 1.00 77.81 87 PRO A N 1
ATOM 673 C CA . PRO A 1 87 ? 5.709 -7.281 -17.370 1.00 77.81 87 PRO A CA 1
ATOM 674 C C . PRO A 1 87 ? 6.514 -7.244 -16.064 1.00 77.81 87 PRO A C 1
ATOM 676 O O . PRO A 1 87 ? 5.931 -7.331 -14.983 1.00 77.81 87 PRO A O 1
ATOM 679 N N . VAL A 1 88 ? 7.834 -7.047 -16.132 1.00 80.62 88 VAL A N 1
ATOM 680 C CA . VAL A 1 88 ? 8.691 -6.936 -14.938 1.00 80.62 88 VAL A CA 1
ATOM 681 C C . VAL A 1 88 ? 8.378 -5.649 -14.180 1.00 80.62 88 VAL A C 1
ATOM 683 O O . VAL A 1 88 ? 8.269 -5.676 -12.956 1.00 80.62 88 VAL A O 1
ATOM 686 N N . LEU A 1 89 ? 8.158 -4.537 -14.885 1.00 77.75 89 LEU A N 1
ATOM 687 C CA . LEU A 1 89 ? 7.789 -3.265 -14.259 1.00 77.75 89 LEU A CA 1
ATOM 688 C C . LEU A 1 89 ? 6.425 -3.353 -13.553 1.00 77.75 89 LEU A C 1
ATOM 690 O O . LEU A 1 89 ? 6.252 -2.850 -12.440 1.00 77.75 89 LEU A O 1
ATOM 694 N N . THR A 1 90 ? 5.465 -4.032 -14.183 1.00 81.06 90 THR A N 1
ATOM 695 C CA . THR A 1 90 ? 4.151 -4.311 -13.587 1.00 81.06 90 THR A CA 1
ATOM 696 C C . THR A 1 90 ? 4.290 -5.186 -12.340 1.00 81.06 90 THR A C 1
ATOM 698 O O . THR A 1 90 ? 3.742 -4.847 -11.292 1.00 81.06 90 THR A O 1
ATOM 701 N N . GLY A 1 91 ? 5.093 -6.253 -12.411 1.00 83.19 91 GLY A N 1
ATOM 702 C CA . GLY A 1 91 ? 5.389 -7.122 -11.270 1.00 83.19 91 GLY A CA 1
ATOM 703 C C . GLY A 1 91 ? 6.019 -6.372 -10.096 1.00 83.19 91 GLY A C 1
ATOM 704 O O . GLY A 1 91 ? 5.560 -6.506 -8.965 1.00 83.19 91 GLY A O 1
ATOM 705 N N . VAL A 1 92 ? 7.008 -5.510 -10.355 1.00 84.06 92 VAL A N 1
ATOM 706 C CA . VAL A 1 92 ? 7.642 -4.670 -9.324 1.00 84.06 92 VAL A CA 1
ATOM 707 C C . VAL A 1 92 ? 6.613 -3.781 -8.621 1.00 84.06 92 VAL A C 1
ATOM 709 O O . VAL A 1 92 ? 6.599 -3.703 -7.394 1.00 84.06 92 VAL A O 1
ATOM 712 N N . ARG A 1 93 ? 5.709 -3.146 -9.373 1.00 82.31 93 ARG A N 1
ATOM 713 C CA . ARG A 1 93 ? 4.661 -2.285 -8.802 1.00 82.31 93 ARG A CA 1
ATOM 714 C C . ARG A 1 93 ? 3.664 -3.065 -7.949 1.00 82.31 93 ARG A C 1
ATOM 716 O O . ARG A 1 93 ? 3.280 -2.577 -6.889 1.00 82.31 93 ARG A O 1
ATOM 723 N N . ILE A 1 94 ? 3.297 -4.279 -8.365 1.00 85.69 94 ILE A N 1
ATOM 724 C CA . ILE A 1 94 ? 2.459 -5.180 -7.561 1.00 85.69 94 ILE A CA 1
ATOM 725 C C . ILE A 1 94 ? 3.167 -5.520 -6.248 1.00 85.69 94 ILE A C 1
ATOM 727 O O . ILE A 1 94 ? 2.570 -5.369 -5.186 1.00 85.69 94 ILE A O 1
ATOM 731 N N . VAL A 1 95 ? 4.446 -5.908 -6.297 1.00 88.00 95 VAL A N 1
ATOM 732 C CA . VAL A 1 95 ? 5.231 -6.237 -5.096 1.00 88.00 95 VAL A CA 1
ATOM 733 C C . VAL A 1 95 ? 5.311 -5.043 -4.144 1.00 88.00 95 VAL A C 1
ATOM 735 O O . VAL A 1 95 ? 5.065 -5.199 -2.950 1.00 88.00 95 VAL A O 1
ATOM 738 N N . VAL A 1 96 ? 5.585 -3.838 -4.654 1.00 86.50 96 VAL A N 1
ATOM 739 C CA . VAL A 1 96 ? 5.584 -2.613 -3.836 1.00 86.50 96 VAL A CA 1
ATOM 740 C C . VAL A 1 96 ? 4.209 -2.374 -3.210 1.00 86.50 96 VAL A C 1
ATOM 742 O O . VAL A 1 96 ? 4.133 -2.084 -2.018 1.00 86.50 96 VAL A O 1
ATOM 745 N N . GLY A 1 97 ? 3.125 -2.543 -3.971 1.00 86.06 97 GLY A N 1
ATOM 746 C CA . GLY A 1 97 ? 1.761 -2.454 -3.452 1.00 86.06 97 GLY A CA 1
ATOM 747 C C . GLY A 1 97 ? 1.511 -3.440 -2.308 1.00 86.06 97 GLY A C 1
ATOM 748 O O . GLY A 1 97 ? 1.058 -3.038 -1.240 1.00 86.06 97 GLY A O 1
ATOM 749 N N . VAL A 1 98 ? 1.888 -4.708 -2.478 1.00 89.25 98 VAL A N 1
ATOM 750 C CA . VAL A 1 98 ? 1.756 -5.736 -1.431 1.00 89.25 98 VAL A CA 1
ATOM 751 C C . VAL A 1 98 ? 2.535 -5.351 -0.172 1.00 89.25 98 VAL A C 1
ATOM 753 O O . VAL A 1 98 ? 1.992 -5.431 0.925 1.00 89.25 98 VAL A O 1
ATOM 756 N N . VAL A 1 99 ? 3.773 -4.867 -0.306 1.00 89.19 99 VAL A N 1
ATOM 757 C CA . VAL A 1 99 ? 4.581 -4.415 0.842 1.00 89.19 99 VAL A CA 1
ATOM 758 C C . VAL A 1 99 ? 3.905 -3.256 1.580 1.00 89.19 99 VAL A C 1
ATOM 760 O O . VAL A 1 99 ? 3.833 -3.261 2.809 1.00 89.19 99 VAL A O 1
ATOM 763 N N . LEU A 1 100 ? 3.374 -2.273 0.849 1.00 87.38 100 LEU A N 1
ATOM 764 C CA . LEU A 1 100 ? 2.667 -1.137 1.443 1.00 87.38 100 LEU A CA 1
ATOM 765 C C . LEU A 1 100 ? 1.363 -1.555 2.132 1.00 87.38 100 LEU A C 1
ATOM 767 O O . LEU A 1 100 ? 1.025 -1.008 3.181 1.00 87.38 100 LEU A O 1
ATOM 771 N N . PHE A 1 101 ? 0.642 -2.521 1.567 1.00 88.56 101 PHE A N 1
ATOM 772 C CA . PHE A 1 101 ? -0.548 -3.096 2.185 1.00 88.56 101 PHE A CA 1
ATOM 773 C C . PHE A 1 101 ? -0.205 -3.834 3.485 1.00 88.56 101 PHE A C 1
ATOM 775 O O . PHE A 1 101 ? -0.856 -3.614 4.504 1.00 88.56 101 PHE A O 1
ATOM 782 N N . LEU A 1 102 ? 0.857 -4.647 3.479 1.00 89.69 102 LEU A N 1
ATOM 783 C CA . LEU A 1 102 ? 1.332 -5.355 4.669 1.00 89.69 102 LEU A CA 1
ATOM 784 C C . LEU A 1 102 ? 1.783 -4.398 5.778 1.00 89.69 102 LEU A C 1
ATOM 786 O O . LEU A 1 102 ? 1.533 -4.659 6.950 1.00 89.69 102 LEU A O 1
ATOM 790 N N . MET A 1 103 ? 2.407 -3.268 5.437 1.00 89.00 103 MET A N 1
ATOM 791 C CA . MET A 1 103 ? 2.729 -2.251 6.442 1.00 89.00 103 MET A CA 1
ATOM 792 C C . MET A 1 103 ? 1.474 -1.622 7.057 1.00 89.00 103 MET A C 1
ATOM 794 O O . MET A 1 103 ? 1.430 -1.419 8.267 1.00 89.00 103 MET A O 1
ATOM 798 N N . GLN A 1 104 ? 0.443 -1.339 6.256 1.00 89.31 104 GLN A N 1
ATOM 799 C CA . GLN A 1 104 ? -0.818 -0.783 6.762 1.00 89.31 104 GLN A CA 1
ATOM 800 C C . GLN A 1 104 ? -1.525 -1.742 7.720 1.00 89.31 104 GLN A C 1
ATOM 802 O O . GLN A 1 104 ? -1.961 -1.337 8.799 1.00 89.31 104 GLN A O 1
ATOM 807 N N . THR A 1 105 ? -1.601 -3.024 7.357 1.00 86.06 105 THR A N 1
ATOM 808 C CA . THR A 1 105 ? -2.192 -4.047 8.225 1.00 86.06 105 THR A CA 1
ATOM 809 C C . THR A 1 105 ? -1.351 -4.265 9.480 1.00 86.06 105 THR A C 1
ATOM 811 O O . THR A 1 105 ? -1.918 -4.361 10.567 1.00 86.06 105 THR A O 1
ATOM 814 N N . ALA A 1 106 ? -0.019 -4.254 9.374 1.00 87.38 106 ALA A N 1
ATOM 815 C CA . ALA A 1 106 ? 0.873 -4.341 10.528 1.00 87.38 106 ALA A CA 1
ATOM 816 C C . ALA A 1 106 ? 0.682 -3.173 11.508 1.00 87.38 106 ALA A C 1
ATOM 818 O O . ALA A 1 106 ? 0.681 -3.392 12.714 1.00 87.38 106 ALA A O 1
ATOM 819 N N . ILE A 1 107 ? 0.464 -1.949 11.020 1.00 88.19 107 ILE A N 1
ATOM 820 C CA . ILE A 1 107 ? 0.174 -0.788 11.878 1.00 88.19 107 ILE A CA 1
ATOM 821 C C . ILE A 1 107 ? -1.164 -0.960 12.585 1.00 88.19 107 ILE A C 1
ATOM 823 O O . ILE A 1 107 ? -1.254 -0.723 13.789 1.00 88.19 107 ILE A O 1
ATOM 827 N N . PHE A 1 108 ? -2.191 -1.406 11.862 1.00 86.75 108 PHE A N 1
ATOM 828 C CA . PHE A 1 108 ? -3.504 -1.652 12.447 1.00 86.75 108 PHE A CA 1
ATOM 829 C C . PHE A 1 108 ? -3.440 -2.724 13.543 1.00 86.75 108 PHE A C 1
ATOM 831 O O . PHE A 1 108 ? -3.841 -2.472 14.671 1.00 86.75 108 PHE A O 1
ATOM 838 N N . PHE A 1 109 ? -2.869 -3.900 13.276 1.00 86.12 109 PHE A N 1
ATOM 839 C CA . PHE A 1 109 ? -2.761 -4.946 14.300 1.00 86.12 109 PHE A CA 1
ATOM 840 C C . PHE A 1 109 ? -1.769 -4.603 15.413 1.00 86.12 109 PHE A C 1
ATOM 842 O O . PHE A 1 109 ? -2.033 -4.908 16.573 1.00 86.12 109 PHE A O 1
ATOM 849 N N . GLY A 1 110 ? -0.660 -3.940 15.087 1.00 86.75 110 GLY A N 1
ATOM 850 C CA . GLY A 1 110 ? 0.334 -3.510 16.065 1.00 8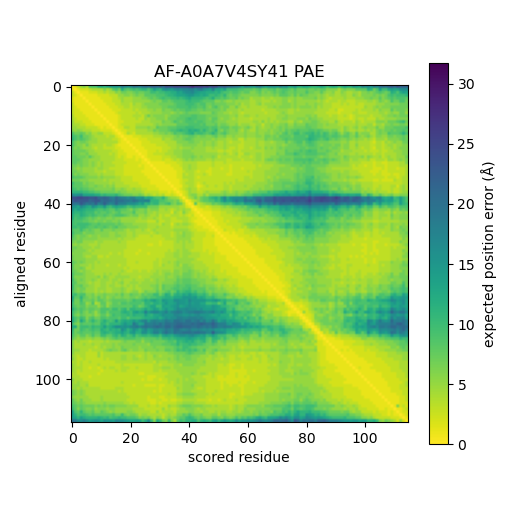6.75 110 GLY A CA 1
ATOM 851 C C . GLY A 1 110 ? -0.235 -2.504 17.062 1.00 86.75 110 GLY A C 1
ATOM 852 O O . GLY A 1 110 ? 0.004 -2.627 18.256 1.00 86.75 110 GLY A O 1
ATOM 853 N N . THR A 1 111 ? -1.053 -1.555 16.605 1.00 86.00 111 THR A N 1
ATOM 854 C CA . THR A 1 111 ? -1.743 -0.607 17.500 1.00 86.00 111 THR A CA 1
ATOM 855 C C . THR A 1 111 ? -2.807 -1.281 18.361 1.00 86.00 111 THR A C 1
ATOM 857 O O . THR A 1 111 ? -2.964 -0.910 19.520 1.00 86.00 111 THR A O 1
ATOM 860 N N . LEU A 1 112 ? -3.493 -2.304 17.845 1.00 83.19 112 LEU A N 1
ATOM 861 C CA . LEU A 1 112 ? -4.417 -3.110 18.647 1.00 83.19 112 LEU A CA 1
ATOM 862 C C . LEU A 1 112 ? -3.713 -3.950 19.715 1.00 83.19 112 LEU A C 1
ATOM 864 O O . LEU A 1 112 ? -4.271 -4.120 20.792 1.00 83.19 112 LEU A O 1
ATOM 868 N N . ALA A 1 113 ? -2.516 -4.462 19.427 1.00 83.75 113 ALA A N 1
ATOM 869 C CA . ALA A 1 113 ? -1.737 -5.275 20.361 1.00 83.75 113 ALA A CA 1
ATOM 870 C C . ALA A 1 113 ? -1.134 -4.471 21.529 1.00 83.75 113 ALA A C 1
ATOM 872 O O . ALA A 1 113 ? -0.701 -5.062 22.511 1.00 83.75 113 ALA A O 1
ATOM 873 N N . LEU A 1 114 ? -1.088 -3.138 21.424 1.00 81.38 114 LEU A N 1
ATOM 874 C CA . LEU A 1 114 ? -0.595 -2.242 22.478 1.00 81.38 114 LEU A CA 1
ATOM 875 C C . LEU A 1 114 ? -1.665 -1.873 23.526 1.00 81.38 114 LEU A C 1
ATOM 877 O O . LEU A 1 114 ? -1.358 -1.131 24.458 1.00 81.38 114 LEU A O 1
ATOM 881 N N . ARG A 1 115 ? -2.904 -2.348 23.363 1.00 64.94 115 ARG A N 1
ATOM 882 C CA . ARG A 1 115 ? -4.004 -2.196 24.323 1.00 64.94 115 ARG A CA 1
ATOM 883 C C . ARG A 1 115 ? -4.111 -3.428 25.213 1.00 64.94 115 ARG A C 1
ATOM 885 O O . ARG A 1 115 ? -4.395 -3.225 26.412 1.00 64.94 115 ARG A O 1
#

Foldseek 3Di:
DVLVVVLVVVLVVCVVPVVLVCVLQVLLLVLLVVLVVPPPDPVNVVSVVVLLVVNLVSLVVVLVVVVVVCVVVCVVVVVVVDPDDPVSNVVSSVVSSVVSSVVSVCSNVVSVVVD

Radius of gyration: 16.76 Å; Cα contacts (8 Å, |Δi|>4): 68; chains: 1; bounding box: 40×22×48 Å

Sequence (115 aa):
MQALVLTLWELKRAIRNRRMLAILLGVPFVAALLYIVLAASDARRAIALSNFLICAVLTATVTYSRFITDRISGFHDGLRSTPITDPVLTGVRIVVGVVLFLMQTAIFFGTLALR

Solvent-accessible surface area (backbone atoms only — not comparable to full-atom values): 6253 Å² total; per-residue (Å²): 111,68,66,60,54,50,32,52,50,52,46,52,59,49,60,68,37,57,69,60,41,49,53,55,53,44,52,33,46,52,51,35,51,50,46,66,70,44,70,96,42,76,64,33,59,50,49,65,61,45,48,56,55,51,45,50,51,52,38,50,52,52,53,49,55,47,54,51,50,32,53,76,69,46,49,50,59,61,46,60,75,41,98,58,56,72,70,57,58,53,49,34,52,50,52,44,38,52,54,54,38,52,52,30,51,48,48,26,54,52,58,58,72,75,110

Secondary structure (DSSP, 8-state):
-HHHHHHHHHHHHHHH-HHHHHHHHHHHHHHHHHHHHSTT-HHHHHHHHHHHHHHHHHHHHHHHHHHHHHHHTTHHHHHHTSS--HHHHHHHHHHHHHHHHHHHHHHHHHHHHT-

Mean predicted aligned error: 6.04 Å

pLDDT: mean 82.21, std 5.74, range [61.69, 89.69]